Protein AF-A0A5J4QGT3-F1 (afdb_monomer)

InterPro domains:
  IPR006204 GHMP kinase N-terminal domain [PF00288] (8-82)
  IPR014721 Small ribosomal subunit protein uS5 domain 2-type fold, subgroup [G3DSA:3.30.230.10] (2-99)
  IPR020568 Ribosomal protein uS5 domain 2-type superfamily [SSF54211] (5-96)
  IPR036554 GHMP kinase, C-terminal domain superfamily [G3DSA:3.30.70.890] (104-167)
  IPR036554 GHMP kinase, C-terminal domain superfamily [SSF55060] (103-166)

Organism: NCBI:txid433724

Secondary structure (DSSP, 8-state):
----GGG-HHHHHHHHHHHHH-PPP--------SPTTSSS-HHHHHHHHHHHHHHHHTT----HHHHHHHHHHH-HHHHHHHH-S-EEEETTTTEEEE-----TT--------S----HHHHHHT------SS-HHHHTTS-HHHHHHH---THHHHHHHH-GGGG-

Solvent-accessible surface area (backbone atoms only — not comparable to full-atom values): 10663 Å² total; per-residue (Å²): 133,87,71,63,69,80,76,34,46,40,52,45,32,50,56,57,50,29,76,77,66,71,56,79,91,79,88,86,86,82,87,77,80,66,64,84,68,69,83,74,53,58,60,29,39,43,18,20,52,39,46,52,49,51,33,64,75,68,63,66,77,67,50,74,69,56,51,28,54,59,19,41,78,78,32,43,63,10,28,59,41,57,80,66,61,74,61,46,66,36,91,90,48,68,44,76,42,85,56,89,77,81,70,82,93,64,88,84,85,86,85,79,71,103,68,79,65,51,72,65,64,50,58,70,64,50,68,92,72,86,67,96,62,55,69,80,59,50,68,76,47,65,73,86,53,36,78,78,70,60,78,60,69,49,50,69,43,39,28,70,79,40,54,79,76,70,106

Foldseek 3Di:
DDDDPVLQLLVVLVVLVCVVPVDDDDDDDDDDPDDPQLPPCSRLLSNLVSNVCCCVVVVVVDDLVSSLVSSVVSHQSNSVNNVPDDWDADDVRNDTDDADADPPPDDDDRDDPPDHDDPCQLPVPFDDDDAPDDPNVLRVDDPVCCVVRPDDSSCVSCCVVPVVVVD

Sequence (167 aa):
MAGKAEDNLAVRAYRLLDREFDLPPIEIYLYKHIPLGAGLGGGSANAAFMLKLLNERFGLQLDTGQLEKYATILGADCAFFIKNIPVFAQGTGNIFSSISLSLKGYGLVIVKPDVFVSTRDAFSLICSRKPAHSLKEIITRPINEWKILMKNDFEESVFLQYPIIGK

Nearest PDB structures (foldseek):
  8qco-assembly2_B  TM=6.901E-01  e=2.265E-05  Escherichia coli
  2v8p-assembly2_B  TM=7.086E-01  e=9.303E-05  Aquifex aeolicus
  2ww4-assembly1_B  TM=6.928E-01  e=7.486E-05  Escherichia coli
  4emd-assembly1_A  TM=7.941E-01  e=7.744E-04  Mycobacteroides abscessus ATCC 19977
  8ckh-assembly1_B  TM=6.269E-01  e=1.437E-04  Klebsiella pneumoniae

Structure (mmCIF, N/CA/C/O backbone):
data_AF-A0A5J4QGT3-F1
#
_entry.id   AF-A0A5J4QGT3-F1
#
loop_
_atom_site.group_PDB
_atom_site.id
_atom_site.type_symbol
_atom_site.label_atom_id
_atom_site.label_alt_id
_atom_site.label_comp_id
_atom_site.label_asym_id
_atom_site.label_entity_id
_atom_site.label_seq_id
_atom_site.pdbx_PDB_ins_code
_atom_site.Cartn_x
_atom_site.Cartn_y
_atom_site.Cartn_z
_atom_site.occupancy
_atom_site.B_iso_or_equiv
_atom_site.auth_seq_id
_atom_site.auth_comp_id
_atom_site.auth_asym_id
_atom_site.auth_atom_id
_atom_site.pdbx_PDB_model_num
ATOM 1 N N . MET A 1 1 ? -13.777 -15.402 -3.403 1.00 44.00 1 MET A N 1
ATOM 2 C CA . MET A 1 1 ? -14.232 -16.073 -2.168 1.00 44.00 1 MET A CA 1
ATOM 3 C C . MET A 1 1 ? -14.050 -15.107 -1.011 1.00 44.00 1 MET A C 1
ATOM 5 O O . MET A 1 1 ? -12.984 -14.506 -0.921 1.00 44.00 1 MET A O 1
ATOM 9 N N . ALA A 1 2 ? -15.083 -14.883 -0.200 1.00 52.75 2 ALA A N 1
ATOM 10 C CA . ALA A 1 2 ? -14.968 -14.043 0.988 1.00 52.75 2 ALA A CA 1
ATOM 11 C C . ALA A 1 2 ? -14.267 -14.854 2.089 1.00 52.75 2 ALA A C 1
ATOM 13 O O . ALA A 1 2 ? -14.753 -15.917 2.467 1.00 52.75 2 ALA A O 1
ATOM 14 N N . GLY A 1 3 ? -13.097 -14.393 2.541 1.00 63.75 3 GLY A N 1
ATOM 15 C CA . GLY A 1 3 ? -12.452 -14.925 3.745 1.00 63.75 3 GLY A CA 1
ATOM 16 C C . GLY A 1 3 ? -13.283 -14.615 4.994 1.00 63.75 3 GLY A C 1
ATOM 17 O O . GLY A 1 3 ? -14.282 -13.894 4.916 1.00 63.75 3 GLY A O 1
ATOM 18 N N . LYS A 1 4 ? -12.877 -15.134 6.157 1.00 77.69 4 LYS A N 1
ATOM 19 C CA . LYS A 1 4 ? -13.553 -14.798 7.415 1.00 77.69 4 LYS A CA 1
ATOM 20 C C . LYS A 1 4 ? -13.461 -13.290 7.656 1.00 77.69 4 LYS A C 1
ATOM 22 O O . LYS A 1 4 ? -12.424 -12.679 7.402 1.00 77.69 4 LYS A O 1
ATOM 27 N N . ALA A 1 5 ? -14.537 -12.682 8.155 1.00 78.38 5 ALA A N 1
ATOM 28 C CA . ALA A 1 5 ? -14.593 -11.233 8.376 1.00 78.38 5 ALA A CA 1
ATOM 29 C C . ALA A 1 5 ? -13.466 -10.736 9.299 1.00 78.38 5 ALA A C 1
ATOM 31 O O . ALA A 1 5 ? -12.912 -9.662 9.099 1.00 78.38 5 ALA A O 1
ATOM 32 N N . GLU A 1 6 ? -13.083 -11.554 10.272 1.00 81.75 6 GLU A N 1
ATOM 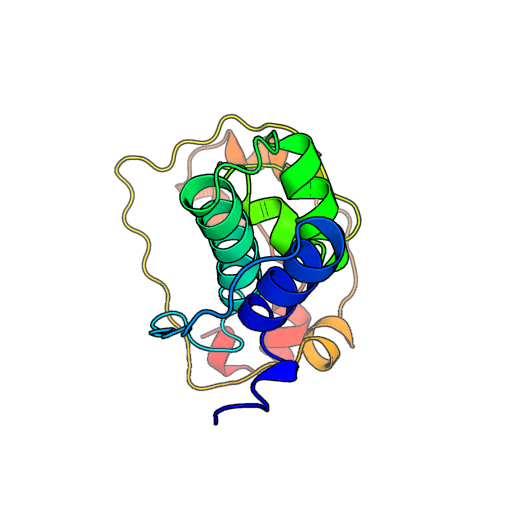33 C CA . GLU A 1 6 ? -12.006 -11.299 11.230 1.00 81.75 6 GLU A CA 1
ATOM 34 C C . GLU A 1 6 ? -10.595 -11.270 10.625 1.00 81.75 6 GLU A C 1
ATOM 36 O O . GLU A 1 6 ? -9.722 -10.589 11.166 1.00 81.75 6 GLU A O 1
ATOM 41 N N . ASP A 1 7 ? -10.393 -11.894 9.462 1.00 85.44 7 ASP A N 1
ATOM 42 C CA . ASP A 1 7 ? -9.138 -11.811 8.708 1.00 85.44 7 ASP A CA 1
ATOM 43 C C . ASP A 1 7 ? -9.061 -10.529 7.854 1.00 85.44 7 ASP A C 1
ATOM 45 O O . ASP A 1 7 ? -8.000 -10.176 7.331 1.00 85.44 7 ASP A O 1
ATOM 49 N N . ASN A 1 8 ? -10.173 -9.798 7.701 1.00 91.56 8 ASN A N 1
ATOM 50 C CA . ASN A 1 8 ? -10.220 -8.584 6.896 1.00 91.56 8 ASN A CA 1
ATOM 51 C C . ASN A 1 8 ? -9.491 -7.430 7.599 1.00 91.56 8 ASN A C 1
ATOM 53 O O . ASN A 1 8 ? -9.831 -7.033 8.714 1.00 91.56 8 ASN A O 1
ATOM 57 N N . LEU A 1 9 ? -8.520 -6.832 6.907 1.00 93.88 9 LEU A N 1
ATOM 58 C CA . LEU A 1 9 ? -7.726 -5.719 7.424 1.00 93.88 9 LEU A CA 1
ATOM 59 C C . LEU A 1 9 ? -8.566 -4.500 7.844 1.00 93.88 9 LEU A C 1
ATOM 61 O O . LEU A 1 9 ? -8.192 -3.829 8.799 1.00 93.88 9 LEU A O 1
ATOM 65 N N . ALA A 1 10 ? -9.717 -4.241 7.212 1.00 95.81 10 ALA A N 1
ATOM 66 C CA . ALA A 1 10 ? -10.621 -3.171 7.647 1.00 95.81 10 ALA A CA 1
ATOM 67 C C . ALA A 1 10 ? -11.267 -3.478 9.012 1.00 95.81 10 ALA A C 1
ATOM 69 O O . ALA A 1 10 ? -11.332 -2.611 9.879 1.00 95.81 10 ALA A O 1
ATOM 70 N N . VAL A 1 11 ? -11.681 -4.727 9.245 1.00 96.12 11 VAL A N 1
ATOM 71 C CA . VAL A 1 11 ? -12.235 -5.160 10.541 1.00 96.12 11 VAL A CA 1
ATOM 72 C C . VAL A 1 11 ? -11.155 -5.130 11.620 1.00 96.12 11 VAL A C 1
ATOM 74 O O . VAL A 1 11 ? -11.401 -4.681 12.738 1.00 96.12 11 VAL A O 1
ATOM 77 N N . ARG A 1 12 ? -9.932 -5.555 11.283 1.00 96.31 12 ARG A N 1
ATOM 78 C CA . ARG A 1 12 ? -8.778 -5.469 12.188 1.00 96.31 12 ARG A CA 1
ATOM 79 C C . ARG A 1 12 ? -8.417 -4.022 12.531 1.00 96.31 12 ARG A C 1
ATOM 81 O O . ARG A 1 12 ? -8.087 -3.767 13.682 1.00 96.31 12 ARG A O 1
ATOM 88 N N . ALA A 1 13 ? -8.515 -3.092 11.579 1.00 97.50 13 ALA A N 1
ATOM 89 C CA . ALA A 1 13 ? -8.314 -1.662 11.819 1.00 97.50 13 ALA A CA 1
ATOM 90 C C . ALA A 1 13 ? -9.346 -1.090 12.799 1.00 97.50 13 ALA A C 1
ATOM 92 O O . ALA A 1 13 ? -8.964 -0.399 13.739 1.00 97.50 13 ALA A O 1
ATOM 93 N N . TYR A 1 14 ? -10.629 -1.431 12.624 1.00 97.75 14 TYR A N 1
ATOM 94 C CA . TYR A 1 14 ? -11.676 -1.055 13.577 1.00 97.75 14 TYR A CA 1
ATOM 95 C C . TYR A 1 14 ? -11.382 -1.592 14.977 1.00 97.75 14 TYR A C 1
ATOM 97 O O . TYR A 1 14 ? -11.260 -0.806 15.907 1.00 97.75 14 TYR A O 1
ATOM 105 N N . ARG A 1 15 ? -11.158 -2.905 15.112 1.00 96.81 15 ARG A N 1
ATOM 106 C CA . ARG A 1 15 ? -10.852 -3.539 16.406 1.00 96.81 15 ARG A CA 1
ATOM 107 C C . ARG A 1 15 ? -9.602 -2.967 17.078 1.00 96.81 15 ARG A C 1
ATOM 109 O O . ARG A 1 15 ? -9.494 -3.018 18.297 1.00 96.81 15 ARG A O 1
ATOM 116 N N . LEU A 1 16 ? -8.631 -2.497 16.295 1.00 96.88 16 LEU A N 1
ATOM 117 C CA . LEU A 1 16 ? -7.408 -1.898 16.820 1.00 96.88 16 LEU A CA 1
ATOM 118 C C . LEU A 1 16 ? -7.702 -0.569 17.524 1.00 96.88 16 LEU A C 1
ATOM 120 O O . LEU A 1 16 ? -7.258 -0.395 18.650 1.00 96.88 16 LEU A O 1
ATOM 124 N N . LEU A 1 17 ? -8.465 0.326 16.889 1.00 97.88 17 LEU A N 1
ATOM 125 C CA . LEU A 1 17 ? -8.841 1.600 17.508 1.00 97.88 17 LEU A CA 1
ATOM 126 C C . LEU A 1 17 ? -9.915 1.426 18.584 1.00 97.88 17 LEU A C 1
ATOM 128 O O . LEU A 1 17 ? -9.847 2.079 19.615 1.00 97.88 17 LEU A O 1
ATOM 132 N N . ASP A 1 18 ? -10.861 0.512 18.386 1.00 97.81 18 ASP A N 1
ATOM 133 C CA . ASP A 1 18 ? -11.909 0.193 19.361 1.00 97.81 18 ASP A CA 1
ATOM 134 C C . ASP A 1 18 ? -11.338 -0.147 20.744 1.00 97.81 18 ASP A C 1
ATOM 136 O O . ASP A 1 18 ? -11.769 0.391 21.756 1.00 97.81 18 ASP A O 1
ATOM 140 N N . ARG A 1 19 ? -10.266 -0.945 20.788 1.00 96.19 19 ARG A N 1
ATOM 141 C CA . ARG A 1 19 ? -9.589 -1.306 22.044 1.00 96.19 19 ARG A CA 1
ATOM 142 C C . 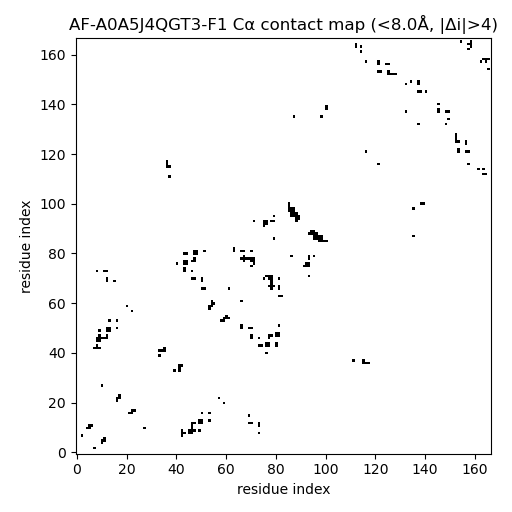ARG A 1 19 ? -9.032 -0.121 22.830 1.00 96.19 19 ARG A C 1
ATOM 144 O O . ARG A 1 19 ? -8.833 -0.259 24.033 1.00 96.19 19 ARG A O 1
ATOM 151 N N . GLU A 1 20 ? -8.707 0.979 22.162 1.00 96.19 20 GLU A N 1
ATOM 152 C CA . GLU A 1 20 ? -8.085 2.148 22.791 1.00 96.19 20 GLU A CA 1
ATOM 153 C C . GLU A 1 20 ? -9.071 3.297 23.012 1.00 96.19 20 GLU A C 1
ATOM 155 O O . GLU A 1 20 ? -8.897 4.073 23.950 1.00 96.19 20 GLU A O 1
ATOM 160 N N . PHE A 1 21 ? -10.100 3.396 22.171 1.00 97.69 21 PHE A N 1
ATOM 161 C CA . PHE A 1 21 ? -11.032 4.523 22.141 1.00 97.69 21 PHE A CA 1
ATOM 162 C C . PHE A 1 21 ? -12.479 4.150 22.484 1.00 97.69 21 PHE A C 1
ATOM 164 O O . PHE A 1 21 ? -13.311 5.051 22.509 1.00 97.69 21 PHE A O 1
ATOM 171 N N . ASP A 1 22 ? -12.771 2.870 22.749 1.00 97.19 22 ASP A N 1
ATOM 172 C CA . ASP A 1 22 ? -14.108 2.351 23.084 1.00 97.19 22 ASP A CA 1
ATOM 173 C C . ASP A 1 22 ? -15.155 2.795 22.048 1.00 97.19 22 ASP A C 1
ATOM 175 O O . ASP A 1 22 ? -16.061 3.592 22.309 1.00 97.19 22 ASP A O 1
ATOM 179 N N . LEU A 1 23 ? -14.954 2.361 20.800 1.00 97.56 23 LEU A N 1
ATOM 180 C CA . LEU A 1 23 ? -15.731 2.856 19.672 1.00 97.56 23 LEU A CA 1
ATOM 181 C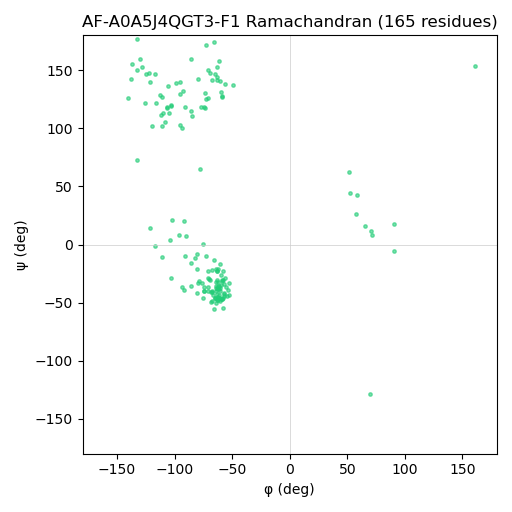 C . LEU A 1 23 ? -17.100 2.167 19.632 1.00 97.56 23 LEU A C 1
ATOM 183 O O . LEU A 1 23 ? -17.203 0.954 19.816 1.00 97.56 23 LEU A O 1
ATOM 187 N N . PRO A 1 24 ? -18.180 2.882 19.276 1.00 96.81 24 PRO A N 1
ATOM 188 C CA . PRO A 1 24 ? -19.472 2.234 19.128 1.00 96.81 24 PRO A CA 1
ATOM 189 C C . PRO A 1 24 ? -19.433 1.195 17.992 1.00 96.81 24 PRO A C 1
ATOM 191 O O . PRO A 1 24 ? -18.669 1.351 17.028 1.00 96.81 24 PRO A O 1
ATOM 194 N N . PRO A 1 25 ? -20.280 0.153 18.054 1.00 95.50 25 PRO A N 1
ATOM 195 C CA . PRO A 1 25 ? -20.413 -0.814 16.975 1.00 95.50 25 PRO A CA 1
ATOM 196 C C . PRO A 1 25 ? -20.773 -0.139 15.652 1.00 95.50 25 PRO A C 1
ATOM 198 O O . PRO A 1 25 ? -21.632 0.744 15.600 1.00 95.50 25 PRO A O 1
ATOM 201 N N . ILE A 1 26 ? -20.144 -0.595 14.571 1.00 95.19 26 ILE A N 1
ATOM 202 C CA . ILE A 1 26 ? -20.418 -0.123 13.214 1.00 95.19 26 ILE A CA 1
ATOM 203 C C . ILE A 1 26 ? -20.697 -1.288 12.272 1.00 95.19 26 ILE A C 1
ATOM 205 O O . ILE A 1 26 ? -20.181 -2.394 12.439 1.00 95.19 26 ILE A O 1
ATOM 209 N N . GLU A 1 27 ? -21.468 -1.008 11.228 1.00 94.25 27 GLU A N 1
ATOM 210 C CA . GLU A 1 27 ? -21.612 -1.897 10.083 1.00 94.25 27 GLU A CA 1
ATOM 211 C C . GLU A 1 27 ? -20.631 -1.474 8.982 1.00 94.25 27 GLU A C 1
ATOM 213 O O . GLU A 1 27 ? -20.553 -0.300 8.615 1.00 94.25 27 GLU A O 1
ATOM 218 N N . ILE A 1 28 ? -19.854 -2.427 8.462 1.00 92.81 28 ILE A N 1
ATOM 219 C CA . ILE A 1 28 ? -18.836 -2.168 7.439 1.00 92.81 28 ILE A CA 1
ATOM 220 C C . ILE A 1 28 ? -19.274 -2.825 6.135 1.00 92.81 28 ILE A C 1
ATOM 222 O O . ILE A 1 28 ? -19.227 -4.048 6.001 1.00 92.81 28 ILE A O 1
ATOM 226 N N . TYR A 1 29 ? -19.613 -2.004 5.143 1.00 92.75 29 TYR A N 1
ATOM 227 C CA . TYR A 1 29 ? -19.847 -2.465 3.779 1.00 92.75 29 TYR A CA 1
ATOM 228 C C . TYR A 1 29 ? -18.649 -2.120 2.894 1.00 92.75 29 TYR A C 1
ATOM 230 O O . TYR A 1 29 ? -18.288 -0.954 2.739 1.00 92.75 29 TYR A O 1
ATOM 238 N N . LEU A 1 30 ? -18.007 -3.138 2.319 1.00 91.00 30 LEU A N 1
ATOM 239 C CA . LEU A 1 30 ? -16.771 -2.973 1.557 1.00 91.00 30 LEU A CA 1
ATOM 240 C C . LEU A 1 30 ? -16.947 -3.444 0.116 1.00 91.00 30 LEU A C 1
ATOM 242 O O . LEU A 1 30 ? -16.874 -4.639 -0.174 1.00 91.00 30 LEU A O 1
ATOM 246 N N . TYR A 1 31 ? -17.122 -2.494 -0.799 1.00 91.75 31 TYR A N 1
ATOM 247 C CA . TYR A 1 31 ? -17.243 -2.794 -2.220 1.00 91.75 31 TYR A CA 1
ATOM 248 C C . TYR A 1 31 ? -15.861 -2.909 -2.883 1.00 91.75 31 TYR A C 1
ATOM 250 O O . TYR A 1 31 ? -15.107 -1.941 -2.993 1.00 91.75 31 TYR A O 1
ATOM 258 N N . LYS A 1 32 ? -15.484 -4.129 -3.284 1.00 88.12 32 LYS A N 1
ATOM 259 C CA . LYS A 1 32 ? -14.139 -4.443 -3.789 1.00 88.12 32 LYS A CA 1
ATOM 260 C C . LYS A 1 32 ? -14.074 -4.351 -5.312 1.00 88.12 32 LYS A C 1
ATOM 262 O O . LYS A 1 32 ? -14.392 -5.311 -6.003 1.00 88.12 32 LYS A O 1
ATOM 267 N N . HIS A 1 33 ? -13.550 -3.236 -5.811 1.00 89.56 33 HIS A N 1
ATOM 268 C CA . HIS A 1 33 ? -13.147 -3.110 -7.217 1.00 89.56 33 HIS A CA 1
ATOM 269 C C . HIS A 1 33 ? -11.724 -3.604 -7.482 1.00 89.56 33 HIS A C 1
ATOM 271 O O . HIS A 1 33 ? -11.456 -4.172 -8.534 1.00 89.56 33 HIS A O 1
ATOM 277 N N . ILE A 1 34 ? -10.806 -3.396 -6.530 1.00 88.38 34 ILE A N 1
ATOM 278 C CA . ILE A 1 34 ? -9.420 -3.860 -6.652 1.00 88.38 34 ILE A CA 1
ATOM 279 C C . ILE A 1 34 ? -9.400 -5.382 -6.450 1.00 88.38 34 ILE A C 1
ATOM 281 O O . ILE A 1 34 ? -9.732 -5.836 -5.343 1.00 88.38 34 ILE A O 1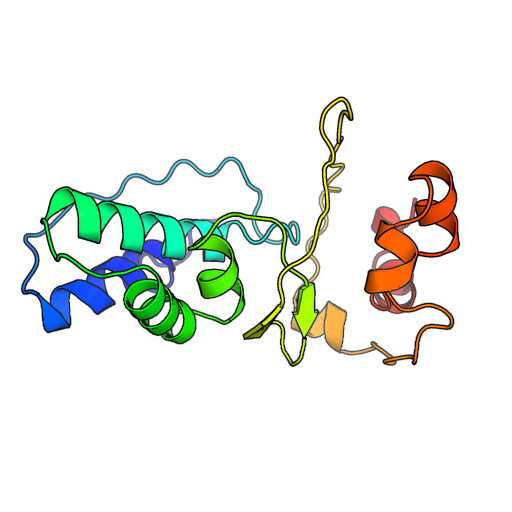
ATOM 285 N N . PRO A 1 35 ? -8.992 -6.172 -7.462 1.00 83.38 35 PRO A N 1
ATOM 286 C CA . PRO A 1 35 ? -8.953 -7.620 -7.341 1.00 83.38 35 PRO A CA 1
ATOM 287 C C . PRO A 1 35 ? -7.954 -8.063 -6.271 1.00 83.38 35 PRO A C 1
ATOM 289 O O . PRO A 1 35 ? -6.879 -7.481 -6.103 1.00 83.38 35 PRO A O 1
ATOM 292 N N . LEU A 1 36 ? -8.292 -9.136 -5.560 1.00 79.38 36 LEU A N 1
ATOM 293 C CA . LEU A 1 36 ? -7.363 -9.774 -4.630 1.00 79.38 36 LEU A CA 1
ATOM 294 C C . LEU A 1 36 ? -6.147 -10.321 -5.392 1.00 79.38 36 LEU A C 1
ATOM 296 O O . LEU A 1 36 ? -6.286 -10.825 -6.507 1.00 79.38 36 LEU A O 1
ATOM 300 N N . GLY A 1 37 ? -4.962 -10.201 -4.789 1.00 74.75 37 GLY A N 1
ATOM 301 C CA . GLY A 1 37 ? -3.713 -10.711 -5.365 1.00 74.75 37 GLY A CA 1
ATOM 302 C C . GLY A 1 37 ? -3.183 -9.946 -6.581 1.00 74.75 37 GLY A C 1
ATOM 303 O O . GLY A 1 37 ? -2.218 -10.390 -7.179 1.00 74.75 37 GLY A O 1
ATOM 304 N N . ALA A 1 38 ? -3.764 -8.799 -6.949 1.00 80.75 38 ALA A N 1
ATOM 305 C CA . ALA A 1 38 ? -3.313 -8.020 -8.109 1.00 80.75 38 ALA A CA 1
ATOM 306 C C . ALA A 1 38 ? -2.008 -7.225 -7.879 1.00 80.75 38 ALA A C 1
ATOM 308 O O . ALA A 1 38 ? -1.601 -6.469 -8.752 1.00 80.75 38 ALA A O 1
ATOM 309 N N . GLY A 1 39 ? -1.394 -7.310 -6.692 1.00 83.69 39 GLY A N 1
ATOM 310 C CA . GLY A 1 39 ? -0.208 -6.511 -6.350 1.00 83.69 39 GLY A CA 1
ATOM 311 C C . GLY A 1 39 ? -0.475 -5.010 -6.157 1.00 83.69 39 GLY A C 1
ATOM 312 O O . GLY A 1 39 ? 0.461 -4.230 -6.064 1.00 83.69 39 GLY A O 1
ATOM 313 N N . LEU A 1 40 ? -1.744 -4.590 -6.068 1.00 88.81 40 LEU A N 1
ATOM 314 C CA . LEU A 1 40 ? -2.149 -3.174 -5.988 1.00 88.81 40 LEU A CA 1
ATOM 315 C C . LEU A 1 40 ? -2.381 -2.662 -4.554 1.00 88.81 40 LEU A C 1
ATOM 317 O O . LEU A 1 40 ? -2.952 -1.593 -4.361 1.00 88.81 40 LEU A O 1
ATOM 321 N N . GLY A 1 41 ? -2.046 -3.452 -3.531 1.00 90.25 41 GLY A N 1
ATOM 322 C CA . GLY A 1 41 ? -2.192 -3.039 -2.128 1.00 90.25 41 GLY A CA 1
ATOM 323 C C . GLY A 1 41 ? -3.636 -2.818 -1.650 1.00 90.25 41 GLY A C 1
ATOM 324 O O . GLY A 1 41 ? -3.851 -2.234 -0.593 1.00 90.25 41 GLY A O 1
ATOM 325 N N . GLY A 1 42 ? -4.652 -3.300 -2.374 1.00 92.19 42 GLY A N 1
ATOM 326 C CA . GLY A 1 42 ? -6.056 -2.993 -2.068 1.00 92.19 42 GLY A CA 1
ATOM 327 C C . GLY A 1 42 ? -6.561 -3.478 -0.702 1.00 92.19 42 GLY A C 1
ATOM 328 O O . GLY A 1 42 ? -7.580 -2.989 -0.232 1.00 92.19 42 GLY A O 1
ATOM 329 N N . GLY A 1 43 ? -5.917 -4.462 -0.068 1.00 92.38 43 GLY A N 1
ATOM 330 C CA . GLY A 1 43 ? -6.220 -4.846 1.320 1.00 92.38 43 GLY A CA 1
ATOM 331 C C . GLY A 1 43 ? -5.651 -3.842 2.324 1.00 92.38 43 GLY A C 1
ATOM 332 O O . GLY A 1 43 ? -6.363 -3.383 3.215 1.00 92.38 43 GLY A O 1
ATOM 333 N N . SER A 1 44 ? -4.393 -3.460 2.127 1.00 93.56 44 SER A N 1
ATOM 334 C CA . SER A 1 44 ? -3.676 -2.487 2.949 1.00 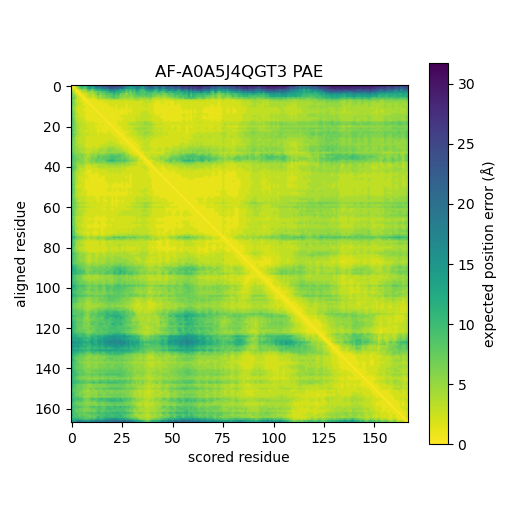93.56 44 SER A CA 1
ATOM 335 C C . SER A 1 44 ? -4.303 -1.094 2.865 1.00 93.56 44 SER A C 1
ATOM 337 O O . SER A 1 44 ? -4.489 -0.438 3.888 1.00 93.56 44 SER A O 1
ATOM 339 N N . ALA A 1 45 ? -4.742 -0.691 1.668 1.00 95.31 45 ALA A N 1
ATOM 340 C CA . ALA A 1 45 ? -5.514 0.529 1.462 1.00 95.31 45 ALA A CA 1
ATOM 341 C C . ALA A 1 45 ? -6.812 0.514 2.283 1.00 95.31 45 ALA A C 1
ATOM 343 O O . ALA A 1 45 ? -7.093 1.465 3.003 1.00 95.31 45 ALA A O 1
ATOM 344 N N . ASN A 1 46 ? -7.573 -0.587 2.261 1.00 95.94 46 ASN A N 1
ATOM 345 C CA . ASN A 1 46 ? -8.804 -0.692 3.048 1.00 95.94 46 ASN A CA 1
ATOM 346 C C . ASN A 1 46 ? -8.559 -0.467 4.552 1.00 95.94 46 ASN A C 1
ATOM 348 O O . ASN A 1 46 ? -9.349 0.216 5.196 1.00 95.94 46 ASN A O 1
ATOM 352 N N . ALA A 1 47 ? -7.473 -1.017 5.107 1.00 96.44 47 ALA A N 1
ATOM 353 C CA . ALA A 1 47 ? -7.097 -0.803 6.507 1.00 96.44 47 ALA A CA 1
ATOM 354 C C . ALA A 1 47 ? -6.757 0.666 6.791 1.00 96.44 47 ALA A C 1
ATOM 356 O O . ALA A 1 47 ? -7.302 1.261 7.717 1.00 96.44 47 ALA A O 1
ATOM 357 N N . ALA A 1 48 ? -5.886 1.259 5.974 1.00 97.25 48 ALA A N 1
ATOM 358 C CA . ALA A 1 48 ? -5.445 2.640 6.133 1.00 97.25 48 ALA A CA 1
ATOM 359 C C . ALA A 1 48 ? -6.608 3.638 6.043 1.00 97.25 48 ALA A C 1
ATOM 361 O O . ALA A 1 48 ? -6.745 4.525 6.885 1.00 97.25 48 ALA A O 1
ATOM 362 N N . PHE A 1 49 ? -7.484 3.467 5.050 1.00 97.25 49 PHE A N 1
ATOM 363 C CA . PHE A 1 49 ? -8.661 4.314 4.886 1.00 97.25 49 PHE A CA 1
ATOM 364 C C . PHE A 1 49 ? -9.711 4.068 5.974 1.00 97.25 49 PHE A C 1
ATOM 366 O O . PHE A 1 49 ? -10.377 5.021 6.363 1.00 97.25 49 PHE A O 1
ATOM 373 N N . MET A 1 50 ? -9.814 2.854 6.527 1.00 97.94 50 MET A N 1
ATOM 374 C CA . MET A 1 50 ? -10.643 2.605 7.710 1.00 97.94 50 MET A CA 1
ATOM 375 C C . MET A 1 50 ? -10.117 3.367 8.933 1.00 97.94 50 MET A C 1
ATOM 377 O O . MET A 1 50 ? -10.895 4.044 9.592 1.00 97.94 50 MET A O 1
ATOM 381 N N . LEU A 1 51 ? -8.807 3.340 9.212 1.00 98.38 51 LEU A N 1
ATOM 382 C CA . LEU A 1 51 ? -8.225 4.123 10.315 1.00 98.38 51 LEU A CA 1
ATOM 383 C C . LEU A 1 51 ? -8.520 5.623 10.163 1.00 98.38 51 LEU A C 1
ATOM 385 O O . LEU A 1 51 ? -8.929 6.272 11.123 1.00 98.38 51 LEU A O 1
ATOM 389 N N . LYS A 1 52 ? -8.361 6.164 8.947 1.00 98.38 52 LYS A N 1
ATOM 390 C CA . LYS A 1 52 ? -8.678 7.570 8.642 1.00 98.38 52 LYS A CA 1
ATOM 391 C C . LYS A 1 52 ? -10.162 7.875 8.846 1.00 98.38 52 LYS A C 1
ATOM 393 O O . LYS A 1 52 ? -10.482 8.864 9.496 1.00 98.38 52 LYS A O 1
ATOM 398 N N . LEU A 1 53 ? -11.042 7.008 8.342 1.00 98.06 53 LEU A N 1
ATOM 399 C CA . LEU A 1 53 ? -12.491 7.141 8.484 1.00 98.06 53 LEU A CA 1
ATOM 400 C C . LEU A 1 53 ? -12.913 7.151 9.955 1.00 98.06 53 LEU A C 1
ATOM 402 O O . LEU A 1 53 ? -13.704 7.997 10.345 1.00 98.06 53 LEU A O 1
ATOM 406 N N . LEU A 1 54 ? -12.394 6.231 10.769 1.00 98.50 54 LEU A N 1
ATOM 407 C CA . LEU A 1 54 ? -12.721 6.142 12.194 1.00 98.50 54 LEU A CA 1
ATOM 408 C C . LEU A 1 54 ? -12.205 7.360 12.964 1.00 98.50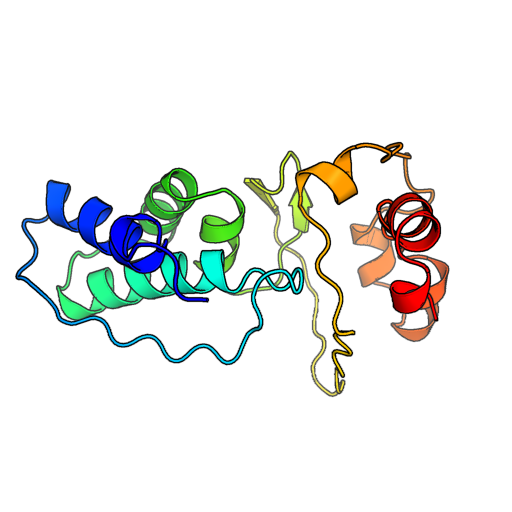 54 LEU A C 1
ATOM 410 O O . LEU A 1 54 ? -12.942 7.926 13.767 1.00 98.50 54 LEU A O 1
ATOM 414 N N . ASN A 1 55 ? -10.973 7.791 12.678 1.00 98.56 55 ASN A N 1
ATOM 415 C CA . ASN A 1 55 ? -10.388 8.988 13.277 1.00 98.56 55 ASN A CA 1
ATOM 416 C C . ASN A 1 55 ? -11.238 10.236 13.009 1.00 98.56 55 ASN A C 1
ATOM 418 O O . ASN A 1 55 ? -11.521 10.996 13.931 1.00 98.56 55 ASN A O 1
ATOM 422 N N . GLU A 1 56 ? -11.674 10.423 11.761 1.00 98.19 56 GLU A N 1
ATOM 423 C CA . GLU A 1 56 ? -12.537 11.538 11.371 1.00 98.19 56 GLU A CA 1
ATOM 424 C C . GLU A 1 56 ? -13.938 11.403 11.978 1.00 98.19 56 GLU A C 1
ATOM 426 O O . GLU A 1 56 ? -14.438 12.330 12.611 1.00 98.19 56 GLU A O 1
ATOM 431 N N . ARG A 1 57 ? -14.565 10.230 11.832 1.00 97.94 57 ARG A N 1
ATOM 432 C CA . ARG A 1 57 ? -15.954 9.989 12.235 1.00 97.94 57 ARG A CA 1
ATOM 433 C C . ARG A 1 57 ? -16.171 10.116 13.739 1.00 97.94 57 ARG A C 1
ATOM 435 O O . ARG A 1 57 ? -17.232 10.583 14.147 1.00 97.94 57 ARG A O 1
ATOM 442 N N . PHE A 1 58 ? -15.205 9.675 14.538 1.00 98.06 58 PHE A N 1
ATOM 443 C CA . PHE A 1 58 ? -15.282 9.693 15.999 1.00 98.06 58 PHE A CA 1
ATOM 444 C C . PHE A 1 58 ? -14.445 10.807 16.631 1.00 98.06 58 PHE A C 1
ATOM 446 O O . PHE A 1 58 ? -14.392 10.903 17.852 1.00 98.06 58 PHE A O 1
ATOM 453 N N . GLY A 1 59 ? -13.816 11.666 15.820 1.00 97.69 59 GLY A N 1
ATOM 454 C CA . GLY A 1 59 ? -13.054 12.810 16.312 1.00 97.69 59 GLY A CA 1
ATOM 455 C C . GLY A 1 59 ? -11.915 12.413 17.251 1.00 97.69 59 GLY A C 1
ATOM 456 O O . GLY A 1 59 ? -11.722 13.069 18.270 1.00 97.69 59 GLY A O 1
ATOM 457 N N . LEU A 1 60 ? -11.168 11.352 16.922 1.00 98.12 60 LEU A N 1
ATOM 458 C CA . LEU A 1 60 ? -10.117 10.796 17.794 1.00 98.12 60 LEU A CA 1
ATOM 459 C C . LEU A 1 60 ? -8.857 11.673 17.859 1.00 98.12 60 LEU A C 1
ATOM 461 O O . LEU A 1 60 ? -7.981 11.436 18.684 1.00 98.12 60 LEU A O 1
ATOM 465 N N . GLN A 1 61 ? -8.769 12.686 16.988 1.00 98.00 61 GLN A N 1
ATOM 466 C CA . GLN A 1 61 ? -7.676 13.664 16.925 1.00 98.00 61 GLN A CA 1
ATOM 467 C C . GLN A 1 61 ? -6.291 13.030 16.722 1.00 98.00 61 GLN A C 1
ATOM 469 O O . GLN A 1 61 ? -5.275 13.619 17.082 1.00 98.00 61 GLN A O 1
ATOM 474 N N . LEU A 1 62 ? -6.240 11.847 16.105 1.00 98.31 62 LEU A N 1
ATOM 475 C CA . LEU A 1 62 ? -4.985 11.210 15.737 1.00 98.31 62 LEU A CA 1
ATOM 476 C C . LEU A 1 62 ? -4.343 11.978 14.585 1.00 98.31 62 LEU A C 1
ATOM 478 O O . LEU A 1 62 ? -4.954 12.168 13.526 1.00 98.31 62 LEU A O 1
ATOM 482 N N . ASP A 1 63 ? -3.093 12.383 14.776 1.00 97.75 63 ASP A N 1
ATOM 483 C CA . ASP A 1 63 ? -2.285 12.952 13.712 1.00 97.75 63 ASP A CA 1
ATOM 484 C C . ASP A 1 63 ? -1.832 11.876 12.705 1.00 97.75 63 ASP A C 1
ATOM 486 O O . ASP A 1 63 ? -2.014 10.666 12.877 1.00 97.75 63 ASP A O 1
ATOM 490 N N . THR A 1 64 ? -1.223 12.320 11.604 1.00 95.19 64 THR A N 1
ATOM 491 C CA . THR A 1 64 ? -0.756 11.415 10.541 1.00 95.19 64 THR A CA 1
ATOM 492 C C . THR A 1 64 ? 0.280 10.406 11.044 1.00 95.19 64 THR A C 1
ATOM 494 O O . THR A 1 64 ? 0.255 9.252 10.624 1.00 95.19 64 THR A O 1
ATOM 497 N N . GLY A 1 65 ? 1.179 10.813 11.943 1.00 94.81 65 GLY A N 1
ATOM 498 C CA . GLY A 1 65 ? 2.215 9.935 12.483 1.00 94.81 65 GLY A CA 1
ATOM 499 C C . GLY A 1 65 ? 1.640 8.876 13.424 1.00 94.81 65 GLY A C 1
ATOM 500 O O . GLY A 1 65 ? 2.083 7.729 13.405 1.00 94.81 65 GLY A O 1
ATOM 501 N N . GLN A 1 66 ? 0.625 9.221 14.215 1.00 97.19 66 GLN A N 1
ATOM 502 C CA . GLN A 1 66 ? -0.115 8.266 15.037 1.00 97.19 66 GLN A CA 1
ATOM 503 C C . GLN A 1 66 ? -0.867 7.258 14.161 1.00 97.19 66 GLN A C 1
ATOM 505 O O . GLN A 1 66 ? -0.749 6.053 14.378 1.00 97.19 66 GLN A O 1
ATOM 510 N N . LEU A 1 67 ? -1.555 7.719 13.113 1.00 97.31 67 LEU A N 1
ATOM 511 C CA . LEU A 1 67 ? -2.226 6.833 12.156 1.00 97.31 67 LEU A CA 1
ATOM 512 C C . LEU A 1 67 ? -1.251 5.879 11.446 1.00 97.31 67 LEU A C 1
ATOM 514 O O . LEU A 1 67 ? -1.564 4.701 11.280 1.00 97.31 67 LEU A O 1
ATOM 518 N N . GLU A 1 68 ? -0.057 6.347 11.069 1.00 94.44 68 GLU A N 1
ATOM 519 C CA . GLU A 1 68 ? 1.001 5.498 10.499 1.00 94.44 68 GLU A CA 1
ATOM 520 C C . GLU A 1 68 ? 1.471 4.414 11.483 1.00 94.44 68 GLU A C 1
ATOM 522 O O . GLU A 1 68 ? 1.708 3.274 11.069 1.00 94.44 68 GLU A O 1
ATOM 527 N N . LYS A 1 69 ? 1.550 4.721 12.787 1.00 94.19 69 LYS A N 1
ATOM 528 C CA . LYS A 1 69 ? 1.885 3.728 13.823 1.00 94.19 69 LYS A CA 1
ATOM 529 C C . LYS A 1 69 ? 0.824 2.629 13.911 1.00 94.19 69 LYS A C 1
ATOM 531 O O . LYS A 1 69 ? 1.185 1.456 13.847 1.00 94.19 69 LYS A O 1
ATOM 536 N N . TYR A 1 70 ? -0.464 2.979 13.966 1.00 96.44 70 TYR A N 1
ATOM 537 C CA . TYR A 1 70 ? -1.546 1.982 13.944 1.00 96.44 70 TYR A CA 1
ATOM 538 C C . TYR A 1 70 ? -1.548 1.164 12.651 1.00 96.44 70 TYR A C 1
ATOM 540 O O . TYR A 1 70 ? -1.673 -0.060 12.681 1.00 96.44 70 TYR A O 1
ATOM 548 N N . ALA A 1 71 ? -1.358 1.819 11.506 1.00 95.25 71 ALA A N 1
ATOM 549 C CA . ALA A 1 71 ? -1.318 1.145 10.217 1.00 95.25 71 ALA A CA 1
ATOM 550 C C . ALA A 1 71 ? -0.163 0.133 10.136 1.00 95.25 71 ALA A C 1
ATOM 552 O O . ALA A 1 71 ? -0.353 -0.972 9.634 1.00 95.25 71 ALA A O 1
ATOM 553 N N . THR A 1 72 ? 1.002 0.455 10.704 1.00 92.75 72 THR A N 1
ATOM 554 C CA . THR A 1 72 ? 2.167 -0.446 10.738 1.00 92.75 72 THR A CA 1
ATOM 555 C C . THR A 1 72 ? 1.868 -1.760 11.471 1.00 92.75 72 THR A C 1
ATOM 557 O O . THR A 1 72 ? 2.339 -2.812 11.042 1.00 92.75 72 THR A O 1
ATOM 560 N N . ILE A 1 73 ? 1.036 -1.732 12.522 1.00 93.81 73 ILE A N 1
ATOM 561 C CA . ILE A 1 73 ? 0.595 -2.937 13.254 1.00 93.81 73 ILE A CA 1
ATOM 562 C C . ILE A 1 73 ? -0.238 -3.865 12.350 1.00 93.81 73 ILE A C 1
ATOM 564 O O . ILE A 1 73 ? -0.206 -5.089 12.491 1.00 93.81 73 ILE A O 1
ATOM 568 N N . LEU A 1 74 ? -0.989 -3.295 11.404 1.00 93.12 74 LEU A N 1
ATOM 569 C CA . LEU A 1 74 ? -1.815 -4.045 10.454 1.00 93.12 74 LEU A CA 1
ATOM 570 C C . LEU A 1 74 ? -0.984 -4.615 9.293 1.00 93.12 74 LEU A C 1
ATOM 572 O O . LEU A 1 74 ? -1.295 -5.702 8.801 1.00 93.12 74 LEU A O 1
ATOM 576 N N . GLY A 1 75 ? 0.072 -3.905 8.887 1.00 88.75 75 GLY A N 1
ATOM 577 C CA . GLY A 1 75 ? 1.078 -4.340 7.917 1.00 88.75 75 GLY A CA 1
ATOM 578 C C . GLY A 1 75 ? 1.866 -3.163 7.331 1.00 88.75 75 GLY A C 1
ATOM 579 O O . GLY A 1 75 ? 1.342 -2.054 7.245 1.00 88.75 75 GLY A O 1
ATOM 580 N N . ALA A 1 76 ? 3.104 -3.404 6.882 1.00 79.00 76 ALA A N 1
ATOM 581 C CA . ALA A 1 76 ? 3.993 -2.358 6.351 1.00 79.00 76 ALA A CA 1
ATOM 582 C C . ALA A 1 76 ? 3.345 -1.546 5.211 1.00 79.00 76 ALA A C 1
ATOM 584 O O . ALA A 1 76 ? 3.332 -0.315 5.249 1.00 79.00 76 ALA A O 1
ATOM 585 N N . ASP A 1 77 ? 2.688 -2.231 4.272 1.00 88.19 77 ASP A N 1
ATOM 586 C CA . ASP A 1 77 ? 1.971 -1.593 3.165 1.00 88.19 77 ASP A CA 1
ATOM 587 C C . ASP A 1 77 ? 0.781 -0.736 3.619 1.00 88.19 77 ASP A C 1
ATOM 589 O O . ASP A 1 77 ? 0.324 0.113 2.864 1.00 88.19 77 ASP A O 1
ATOM 593 N N . CYS A 1 78 ? 0.224 -0.936 4.820 1.00 93.25 78 CYS A N 1
ATOM 594 C CA . CYS A 1 78 ? -0.902 -0.119 5.288 1.00 93.25 78 CYS A CA 1
ATOM 595 C C . CYS A 1 78 ? -0.437 1.305 5.603 1.00 93.25 78 CYS A C 1
ATOM 597 O O . CYS A 1 78 ? -1.130 2.264 5.265 1.00 93.25 78 CYS A O 1
ATOM 599 N N . ALA A 1 79 ? 0.744 1.457 6.211 1.00 92.44 79 ALA A N 1
ATOM 600 C CA . ALA A 1 79 ? 1.291 2.769 6.553 1.00 92.44 79 ALA A CA 1
ATOM 601 C C . ALA A 1 79 ? 1.521 3.634 5.303 1.00 92.44 79 ALA A C 1
ATOM 603 O O . ALA A 1 79 ? 1.235 4.831 5.323 1.00 92.44 79 ALA A O 1
ATOM 604 N N . PHE A 1 80 ? 1.922 3.015 4.187 1.00 92.25 80 PHE A N 1
ATOM 605 C CA . PHE A 1 80 ? 2.083 3.680 2.889 1.00 92.25 80 PHE A CA 1
ATOM 606 C C . PHE A 1 80 ? 0.818 4.440 2.440 1.00 92.25 80 PHE A C 1
ATOM 608 O O . PHE A 1 80 ? 0.903 5.558 1.928 1.00 92.25 80 PHE A O 1
ATOM 615 N N . PHE A 1 81 ? -0.372 3.882 2.682 1.00 94.88 81 PHE A N 1
ATOM 616 C CA . PHE A 1 81 ? -1.640 4.481 2.248 1.00 94.88 81 PHE A CA 1
ATOM 617 C C . PHE A 1 81 ? -2.154 5.613 3.153 1.00 94.88 81 PHE A C 1
ATOM 619 O O . PHE A 1 81 ? -3.117 6.285 2.781 1.00 94.88 81 PHE A O 1
ATOM 626 N N . ILE A 1 82 ? -1.544 5.871 4.317 1.00 95.19 82 ILE A N 1
ATOM 627 C CA . ILE A 1 82 ? -2.027 6.912 5.241 1.00 95.19 82 ILE A CA 1
ATOM 628 C C . ILE A 1 82 ? -1.875 8.305 4.625 1.00 95.19 82 ILE A C 1
ATOM 630 O O . ILE A 1 82 ? -2.868 9.033 4.473 1.00 95.19 82 ILE A O 1
ATOM 634 N N . LYS A 1 83 ? -0.647 8.649 4.215 1.00 93.31 83 LYS A N 1
ATOM 635 C CA . LYS A 1 83 ? -0.347 9.922 3.544 1.00 93.31 83 LYS A CA 1
ATOM 636 C C . LYS A 1 83 ? -0.901 9.972 2.122 1.00 93.31 83 LYS A C 1
ATOM 638 O O . LYS A 1 83 ? -1.258 11.050 1.665 1.00 93.31 83 LYS A O 1
ATOM 643 N N . ASN A 1 84 ? -1.027 8.819 1.458 1.00 92.44 84 ASN A N 1
ATOM 644 C CA . ASN A 1 84 ? -1.589 8.691 0.109 1.00 92.44 84 ASN A CA 1
ATOM 645 C C . ASN A 1 84 ? -0.925 9.630 -0.921 1.00 92.44 84 ASN A C 1
ATOM 647 O O . ASN A 1 84 ? -1.596 10.286 -1.717 1.00 92.44 84 ASN A O 1
ATOM 651 N N . ILE A 1 85 ? 0.406 9.706 -0.876 1.00 92.56 85 ILE A N 1
ATOM 652 C CA . ILE A 1 85 ? 1.250 10.469 -1.805 1.00 92.56 85 ILE A CA 1
ATOM 653 C C . ILE A 1 85 ? 2.382 9.574 -2.325 1.00 92.56 85 ILE A C 1
ATOM 655 O O . ILE A 1 85 ? 2.724 8.591 -1.661 1.00 92.56 85 ILE A O 1
ATOM 659 N N . PRO A 1 86 ? 3.008 9.904 -3.469 1.00 92.94 86 PRO A N 1
ATOM 660 C CA . PRO A 1 86 ? 4.194 9.194 -3.929 1.00 92.94 86 PRO A CA 1
ATOM 661 C C . PRO A 1 86 ? 5.326 9.276 -2.898 1.00 92.94 86 PRO A C 1
ATOM 663 O O . PRO A 1 86 ? 5.712 10.362 -2.463 1.00 92.94 86 PRO A O 1
ATOM 666 N N . VAL A 1 87 ? 5.881 8.124 -2.530 1.00 93.06 87 VAL A N 1
ATOM 667 C CA . VAL A 1 87 ? 7.039 8.015 -1.635 1.00 93.06 87 VAL A CA 1
ATOM 668 C C . VAL A 1 87 ? 8.013 6.972 -2.163 1.00 93.06 87 VAL A C 1
ATOM 670 O O . VAL A 1 87 ? 7.633 6.042 -2.872 1.00 93.06 87 VAL A O 1
ATOM 673 N N . PHE A 1 88 ? 9.280 7.112 -1.789 1.00 93.50 88 PHE A N 1
ATOM 674 C CA . PHE A 1 88 ? 10.272 6.068 -1.979 1.00 93.50 88 PHE A CA 1
ATOM 675 C C . PHE A 1 88 ? 10.320 5.170 -0.750 1.00 93.50 88 PHE A C 1
ATOM 677 O O . PHE A 1 88 ? 10.647 5.646 0.341 1.00 93.50 88 PHE A O 1
ATOM 684 N N . ALA A 1 89 ? 10.018 3.888 -0.937 1.00 91.75 89 ALA A N 1
ATOM 685 C CA . ALA A 1 89 ? 10.023 2.888 0.120 1.00 91.75 89 ALA A CA 1
ATOM 686 C C . ALA A 1 89 ? 11.326 2.071 0.117 1.00 91.75 89 ALA A C 1
ATOM 688 O O . ALA A 1 89 ? 11.836 1.686 -0.934 1.00 91.75 89 ALA A O 1
ATOM 689 N N . GLN A 1 90 ? 11.859 1.806 1.308 1.00 89.88 90 GLN A N 1
ATOM 690 C CA . GLN A 1 90 ? 13.046 0.985 1.558 1.00 89.88 90 GLN A CA 1
ATOM 691 C C . GLN A 1 90 ? 12.783 -0.016 2.692 1.00 89.88 90 GLN A C 1
ATOM 693 O O . GLN A 1 90 ? 11.717 -0.011 3.315 1.00 89.88 90 GLN A O 1
ATOM 698 N N . GLY A 1 91 ? 13.771 -0.873 2.966 1.00 86.75 91 GLY A N 1
ATOM 699 C CA . GLY A 1 91 ? 13.639 -1.958 3.935 1.00 86.75 91 GLY A CA 1
ATOM 700 C C . GLY A 1 91 ? 12.685 -3.018 3.400 1.00 86.75 91 GLY A C 1
ATOM 701 O O . GLY A 1 91 ? 12.816 -3.448 2.258 1.00 86.75 91 GLY A O 1
ATOM 702 N N . THR A 1 92 ? 11.693 -3.392 4.198 1.00 81.25 92 THR A N 1
ATOM 703 C CA . THR A 1 92 ? 10.612 -4.301 3.784 1.00 81.25 92 THR A CA 1
ATOM 704 C C . THR A 1 92 ? 9.400 -3.551 3.222 1.00 81.25 92 THR A C 1
ATOM 706 O O . THR A 1 92 ? 8.298 -4.089 3.205 1.00 81.25 92 THR A O 1
ATOM 709 N N . GLY A 1 93 ? 9.587 -2.296 2.793 1.00 82.62 93 GLY A N 1
ATOM 710 C CA . GLY A 1 93 ? 8.497 -1.388 2.427 1.00 82.62 93 GLY A CA 1
ATOM 711 C C . GLY A 1 93 ? 7.998 -0.537 3.599 1.00 82.62 93 GLY A C 1
ATOM 712 O O . GLY A 1 93 ? 6.899 -0.002 3.544 1.00 82.62 93 GLY A O 1
ATOM 713 N N . ASN A 1 94 ? 8.790 -0.421 4.668 1.00 81.06 94 ASN A N 1
ATOM 714 C CA . ASN A 1 94 ? 8.410 0.230 5.925 1.00 81.06 94 ASN A CA 1
ATOM 715 C C . ASN A 1 94 ? 9.146 1.553 6.200 1.00 81.06 94 ASN A C 1
ATOM 717 O O . ASN A 1 94 ? 8.795 2.264 7.138 1.00 81.06 94 ASN A O 1
ATOM 721 N N . ILE A 1 95 ? 10.183 1.878 5.422 1.00 87.81 95 ILE A N 1
ATOM 722 C CA . ILE A 1 95 ? 10.956 3.115 5.574 1.00 87.81 95 ILE A CA 1
ATOM 723 C C . ILE A 1 95 ? 10.659 4.009 4.376 1.00 87.81 95 ILE A C 1
ATOM 725 O O . ILE A 1 95 ? 11.037 3.679 3.253 1.00 87.81 95 ILE A O 1
ATOM 729 N N . PHE A 1 96 ? 9.997 5.141 4.610 1.00 89.62 96 PHE A N 1
ATOM 730 C CA . PHE A 1 96 ? 9.576 6.056 3.550 1.00 89.62 96 PHE A CA 1
ATOM 731 C C . PHE A 1 96 ? 10.445 7.313 3.508 1.00 89.62 96 PHE A C 1
ATOM 733 O O . PHE A 1 96 ? 10.730 7.928 4.534 1.00 89.62 96 PHE A O 1
ATOM 740 N N . SER A 1 97 ? 10.822 7.729 2.302 1.00 92.81 97 SER A N 1
ATOM 741 C CA . SER A 1 97 ? 11.409 9.044 2.032 1.00 92.81 97 SER A CA 1
ATOM 742 C C . SER A 1 97 ? 10.602 9.760 0.955 1.00 92.81 97 SER A C 1
ATOM 744 O O . SER A 1 97 ? 10.027 9.122 0.071 1.00 92.81 97 SER A O 1
ATOM 746 N N . SER A 1 98 ? 10.519 11.086 1.044 1.00 92.81 98 SER A N 1
ATOM 747 C CA . SER A 1 98 ? 9.793 11.886 0.062 1.00 92.81 98 SER A CA 1
ATOM 748 C C . SER A 1 98 ? 10.448 11.797 -1.316 1.00 92.81 98 SER A C 1
ATOM 750 O O . SER A 1 98 ? 11.670 11.684 -1.447 1.00 92.81 98 SER A O 1
ATOM 752 N N . ILE A 1 99 ? 9.613 11.860 -2.351 1.00 94.62 99 ILE A N 1
ATOM 753 C CA . ILE A 1 99 ? 10.040 12.010 -3.741 1.00 94.62 99 ILE A CA 1
ATOM 754 C C . ILE A 1 99 ? 9.215 13.095 -4.413 1.00 94.62 99 ILE A C 1
ATOM 756 O O . ILE A 1 99 ? 8.053 13.307 -4.072 1.00 94.62 99 ILE A O 1
ATOM 760 N N . SER A 1 100 ? 9.818 13.761 -5.392 1.00 90.50 100 SER A N 1
ATOM 761 C CA . SER A 1 100 ? 9.088 14.618 -6.316 1.00 90.50 100 SER A CA 1
ATOM 762 C C . SER A 1 100 ? 8.771 13.800 -7.560 1.00 90.50 100 SER A C 1
ATOM 764 O O . SER A 1 100 ? 9.658 13.526 -8.365 1.00 90.50 100 SER A O 1
ATOM 766 N N . LEU A 1 101 ? 7.521 13.354 -7.680 1.00 91.94 101 LEU A N 1
ATOM 767 C CA . LEU A 1 101 ? 7.037 12.632 -8.850 1.00 91.94 101 LEU A CA 1
ATOM 768 C C . LEU A 1 101 ? 5.620 13.092 -9.191 1.00 91.94 101 LEU A C 1
ATOM 770 O O . LEU A 1 101 ? 4.722 13.032 -8.354 1.00 91.94 101 LEU A O 1
ATOM 774 N N . SER A 1 102 ? 5.416 13.505 -10.441 1.00 90.94 102 SER A N 1
ATOM 775 C CA . SER A 1 102 ? 4.100 13.833 -10.982 1.00 90.94 102 SER A CA 1
ATOM 776 C C . SER A 1 102 ? 3.854 13.030 -12.250 1.00 90.94 102 SER A C 1
ATOM 778 O O . SER A 1 102 ? 4.594 13.151 -13.221 1.00 90.94 102 SER A O 1
ATOM 780 N N . LEU A 1 103 ? 2.783 12.240 -12.242 1.00 91.44 103 LEU A N 1
ATOM 781 C CA . LEU A 1 103 ? 2.276 11.522 -13.41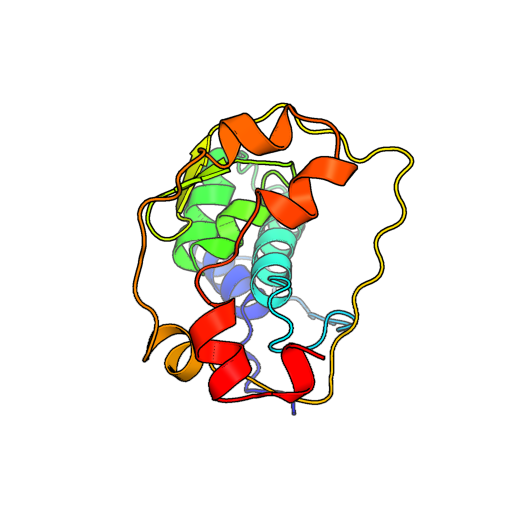5 1.00 91.44 103 LEU A CA 1
ATOM 782 C C . LEU A 1 103 ? 1.047 12.225 -14.017 1.00 91.44 103 LEU A C 1
ATOM 784 O O . LEU A 1 103 ? 0.246 11.613 -14.721 1.00 91.44 103 LEU A O 1
ATOM 788 N N . LYS A 1 104 ? 0.863 13.520 -13.727 1.00 93.06 104 LYS A N 1
ATOM 789 C CA . LYS A 1 104 ? -0.258 14.300 -14.261 1.00 93.06 104 LYS A CA 1
ATOM 790 C C . LYS A 1 104 ? -0.204 14.318 -15.792 1.00 93.06 104 LYS A C 1
ATOM 792 O O . LYS A 1 104 ? 0.830 14.627 -16.372 1.00 93.06 104 LYS A O 1
ATOM 797 N N . GLY A 1 105 ? -1.338 14.029 -16.429 1.00 94.69 105 GLY A N 1
ATOM 798 C CA . GLY A 1 105 ? -1.464 13.984 -17.890 1.00 94.69 105 GLY A CA 1
ATOM 799 C C . GLY A 1 105 ? -1.196 12.611 -18.511 1.00 94.69 105 GLY A C 1
ATOM 800 O O . GLY A 1 105 ? -1.429 12.449 -19.704 1.00 94.69 105 GLY A O 1
ATOM 801 N N . TYR A 1 106 ? -0.774 11.616 -17.724 1.00 93.81 106 TYR A N 1
ATOM 802 C CA . TYR A 1 106 ? -0.602 10.243 -18.195 1.00 93.81 106 TYR A CA 1
ATOM 803 C C . TYR A 1 106 ? -1.836 9.389 -17.891 1.00 93.81 106 TYR A C 1
ATOM 805 O O . TYR A 1 106 ? -2.418 9.472 -16.810 1.00 93.81 106 TYR A O 1
ATOM 813 N N . GLY A 1 107 ? -2.215 8.538 -18.845 1.00 94.56 107 GLY A N 1
ATOM 814 C CA . GLY A 1 107 ? -3.167 7.451 -18.629 1.00 94.56 107 GLY A CA 1
ATOM 815 C C . GLY A 1 107 ? -2.423 6.169 -18.262 1.00 94.56 107 GLY A C 1
ATOM 816 O O . GLY A 1 107 ? -1.459 5.807 -18.934 1.00 94.56 107 GLY A O 1
ATOM 817 N N . LEU A 1 108 ? -2.865 5.482 -17.209 1.00 91.69 108 LEU A N 1
ATOM 818 C CA . LEU A 1 108 ? -2.327 4.183 -16.809 1.00 91.69 108 LEU A CA 1
ATOM 819 C C . LEU A 1 108 ? -3.396 3.112 -17.016 1.00 91.69 108 LEU A C 1
ATOM 821 O O . LEU A 1 108 ? -4.520 3.252 -16.536 1.00 91.69 108 LEU A O 1
ATOM 825 N N . VAL A 1 109 ? -3.031 2.038 -17.713 1.00 93.00 109 VAL A N 1
ATOM 826 C CA . VAL A 1 109 ? -3.886 0.864 -17.915 1.00 93.00 109 VAL A CA 1
ATOM 827 C C . VAL A 1 109 ? -3.288 -0.298 -17.139 1.00 93.00 109 VAL A C 1
ATOM 829 O O . VAL A 1 109 ? -2.112 -0.616 -17.300 1.00 93.00 109 VAL A O 1
ATOM 832 N N . ILE A 1 110 ? -4.102 -0.929 -16.297 1.00 90.75 110 ILE A N 1
ATOM 833 C CA . ILE A 1 110 ? -3.709 -2.114 -15.536 1.00 90.75 110 ILE A CA 1
ATOM 834 C C . ILE A 1 110 ? -4.326 -3.333 -16.211 1.00 90.75 110 ILE A C 1
ATOM 836 O O . ILE A 1 110 ? -5.548 -3.444 -16.305 1.00 90.75 110 ILE A O 1
ATOM 840 N N . VAL A 1 111 ? -3.476 -4.261 -16.644 1.00 90.75 111 VAL A N 1
ATOM 841 C CA . VAL A 1 111 ? -3.890 -5.558 -17.185 1.00 90.75 111 VAL A CA 1
ATOM 842 C C . VAL A 1 111 ? -3.623 -6.616 -16.123 1.00 90.75 111 VAL A C 1
ATOM 844 O O . VAL A 1 111 ? -2.474 -6.871 -15.771 1.00 90.75 111 VAL A O 1
ATOM 847 N N . LYS A 1 112 ? -4.689 -7.220 -15.588 1.00 87.69 112 LYS A N 1
ATOM 848 C CA . LYS A 1 112 ? -4.594 -8.310 -14.611 1.00 87.69 112 LYS A CA 1
ATOM 849 C C . LYS A 1 112 ? -5.070 -9.619 -15.255 1.00 87.69 112 LYS A C 1
ATOM 851 O O . LYS A 1 112 ? -6.284 -9.808 -15.351 1.00 87.69 112 LYS A O 1
ATOM 856 N N . PRO A 1 113 ? -4.160 -10.516 -15.677 1.00 88.75 113 PRO A N 1
ATOM 857 C CA . PRO A 1 113 ? -4.551 -11.842 -16.143 1.00 88.75 113 PRO A CA 1
ATOM 858 C C . PRO A 1 113 ? -5.248 -12.638 -15.030 1.00 88.75 113 PRO A C 1
ATOM 860 O O . PRO A 1 113 ? -5.074 -12.355 -13.838 1.00 88.75 113 PRO A O 1
ATOM 863 N N . ASP A 1 114 ? -6.039 -13.643 -15.412 1.00 88.44 114 ASP A N 1
ATOM 864 C CA . ASP A 1 114 ? -6.712 -14.538 -14.462 1.00 88.44 114 ASP A CA 1
ATOM 865 C C . ASP A 1 114 ? -5.741 -15.591 -13.909 1.00 88.44 114 ASP A C 1
ATOM 867 O O . ASP A 1 114 ? -5.817 -16.784 -14.182 1.00 88.44 114 ASP A O 1
ATOM 871 N N . VAL A 1 115 ? -4.746 -15.103 -13.175 1.00 87.56 115 VAL A N 1
ATOM 872 C CA . VAL A 1 115 ? -3.728 -15.890 -12.488 1.00 87.56 115 VAL A CA 1
ATOM 873 C C . VAL A 1 115 ? -3.500 -15.281 -11.113 1.00 87.56 115 VAL A C 1
ATOM 875 O O . VAL A 1 115 ? -3.550 -14.061 -10.928 1.00 87.56 115 VAL A O 1
ATOM 878 N N . PHE A 1 116 ? -3.279 -16.141 -10.129 1.00 86.19 116 PHE A N 1
ATOM 879 C CA . PHE A 1 116 ? -2.967 -15.740 -8.768 1.00 86.19 116 PHE A CA 1
ATOM 880 C C . PHE A 1 116 ? -1.563 -16.223 -8.425 1.00 86.19 116 PHE A C 1
ATOM 882 O O . PHE A 1 116 ? -1.294 -17.419 -8.475 1.00 86.19 116 PHE A O 1
ATOM 889 N N . VAL A 1 117 ? -0.690 -15.286 -8.060 1.00 86.50 117 VAL A N 1
ATOM 890 C CA . VAL A 1 117 ? 0.655 -15.579 -7.562 1.00 86.50 117 VAL A CA 1
ATOM 891 C C . VAL A 1 117 ? 0.649 -15.315 -6.066 1.00 86.50 117 VAL A C 1
ATOM 893 O O . VAL A 1 117 ? 0.378 -14.192 -5.632 1.00 86.50 117 VAL A O 1
ATOM 896 N N . SER A 1 118 ? 0.911 -16.342 -5.257 1.00 84.88 118 SER A N 1
ATOM 897 C CA . SER A 1 118 ? 1.008 -16.138 -3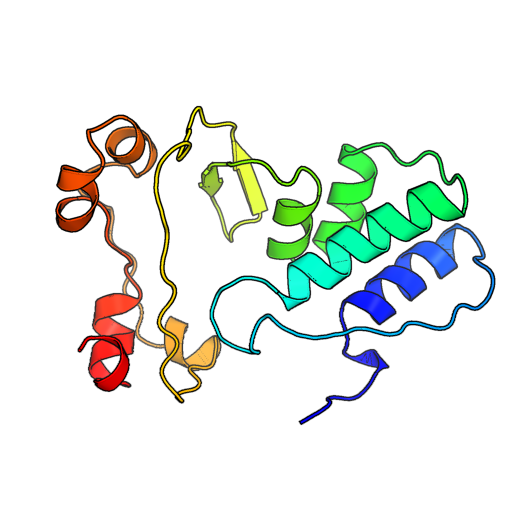.814 1.00 84.88 118 SER A CA 1
ATOM 898 C C . SER A 1 118 ? 2.285 -15.362 -3.475 1.00 84.88 118 SER A C 1
ATOM 900 O O . SER A 1 118 ? 3.302 -15.490 -4.158 1.00 84.88 118 SER A O 1
ATOM 902 N N . THR A 1 119 ? 2.275 -14.578 -2.390 1.00 81.94 119 THR A N 1
ATOM 903 C CA . THR A 1 119 ? 3.492 -13.895 -1.910 1.00 81.94 119 THR A CA 1
ATOM 904 C C . THR A 1 119 ? 4.622 -14.896 -1.668 1.00 81.94 119 THR A C 1
ATOM 906 O O . THR A 1 119 ? 5.771 -14.615 -1.975 1.00 81.94 119 THR A O 1
ATOM 909 N N . ARG A 1 120 ? 4.309 -16.099 -1.174 1.00 86.50 120 ARG A N 1
ATOM 910 C CA . ARG A 1 120 ? 5.313 -17.150 -0.984 1.00 86.50 120 ARG A CA 1
ATOM 911 C C . ARG A 1 120 ? 5.974 -17.534 -2.308 1.00 86.50 120 ARG A C 1
ATOM 913 O O . ARG A 1 120 ? 7.197 -17.563 -2.368 1.00 86.50 120 ARG A O 1
ATOM 920 N N . ASP A 1 121 ? 5.187 -17.785 -3.349 1.00 86.00 121 ASP A N 1
ATOM 921 C CA . ASP A 1 121 ? 5.715 -18.238 -4.641 1.00 86.00 121 ASP A CA 1
ATOM 922 C C . ASP A 1 121 ? 6.520 -17.131 -5.325 1.00 86.00 121 ASP A C 1
ATOM 924 O O . ASP A 1 121 ? 7.618 -17.391 -5.817 1.00 86.00 121 ASP A O 1
ATOM 928 N N . ALA A 1 122 ? 6.033 -15.884 -5.264 1.00 87.38 122 ALA A N 1
ATOM 929 C CA . ALA A 1 122 ? 6.737 -14.719 -5.799 1.00 87.38 122 ALA A CA 1
ATOM 930 C C . ALA A 1 122 ? 8.136 -14.551 -5.180 1.00 87.38 122 ALA A C 1
ATOM 932 O O . ALA A 1 122 ? 9.103 -14.280 -5.890 1.00 87.38 122 ALA A O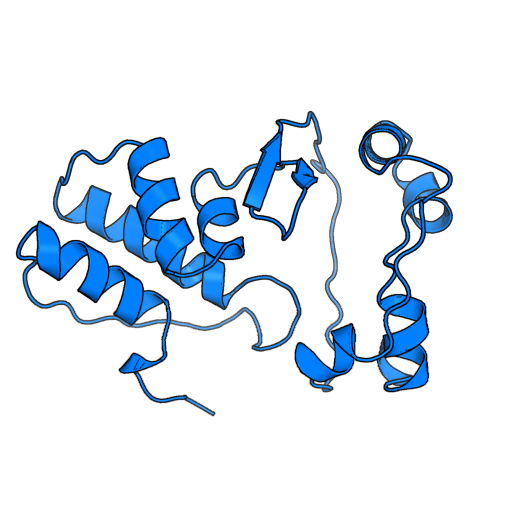 1
ATOM 933 N N . PHE A 1 123 ? 8.260 -14.746 -3.864 1.00 88.12 123 PHE A N 1
ATOM 934 C CA . PHE A 1 123 ? 9.531 -14.609 -3.147 1.00 88.12 123 PHE A CA 1
ATOM 935 C C . PHE A 1 123 ? 10.389 -15.885 -3.152 1.00 88.12 123 PHE A C 1
ATOM 937 O O . PHE A 1 123 ? 11.577 -15.807 -2.858 1.00 88.12 123 PHE A O 1
ATOM 944 N N . SER A 1 124 ? 9.830 -17.054 -3.481 1.00 88.12 124 SER A N 1
ATOM 945 C CA . SER A 1 124 ? 10.526 -18.347 -3.346 1.00 88.12 124 SER A CA 1
ATOM 946 C C . SER A 1 124 ? 11.784 -18.476 -4.209 1.00 88.12 124 SER A C 1
ATOM 948 O O . SER A 1 124 ? 12.741 -19.129 -3.802 1.00 88.12 124 SER A O 1
ATOM 950 N N . LEU A 1 125 ? 11.785 -17.835 -5.381 1.00 86.75 125 LEU A N 1
ATOM 951 C CA . LEU A 1 125 ? 12.860 -17.908 -6.373 1.00 86.75 125 LEU A CA 1
ATOM 952 C C . LEU A 1 125 ? 13.466 -16.531 -6.686 1.00 86.75 125 LEU A C 1
ATOM 954 O O . LEU A 1 125 ? 14.150 -16.383 -7.698 1.00 86.75 125 LEU A O 1
ATOM 958 N N . ILE A 1 126 ? 13.193 -15.502 -5.874 1.00 87.62 126 ILE A N 1
ATOM 959 C CA . ILE A 1 126 ? 13.742 -14.170 -6.143 1.00 87.62 126 ILE A CA 1
ATOM 960 C C . ILE A 1 126 ? 15.236 -14.122 -5.807 1.00 87.62 126 ILE A C 1
ATOM 962 O O . ILE A 1 126 ? 15.664 -14.485 -4.711 1.00 87.62 126 ILE A O 1
ATOM 966 N N . CYS A 1 127 ? 16.037 -13.613 -6.739 1.00 81.62 127 CYS A N 1
ATOM 967 C CA . CYS A 1 127 ? 17.421 -13.238 -6.480 1.00 81.62 127 CYS A CA 1
ATOM 968 C C . CYS A 1 127 ? 17.517 -11.715 -6.486 1.00 81.62 127 CYS A C 1
ATOM 970 O O . CYS A 1 127 ? 17.493 -11.104 -7.551 1.00 81.62 127 CYS A O 1
ATOM 972 N N . SER A 1 128 ? 17.641 -11.112 -5.301 1.00 78.75 128 SER A N 1
ATOM 973 C CA . SER A 1 128 ? 17.840 -9.665 -5.162 1.00 78.75 128 SER A CA 1
ATOM 974 C C . SER A 1 128 ? 19.111 -9.239 -5.890 1.00 78.75 128 SER A C 1
ATOM 976 O O . SER A 1 128 ? 20.194 -9.762 -5.611 1.00 78.75 128 SER A O 1
ATOM 978 N N . ARG A 1 129 ? 19.006 -8.247 -6.776 1.00 84.00 129 ARG A N 1
ATOM 979 C CA . ARG A 1 129 ? 20.158 -7.690 -7.494 1.00 84.00 129 ARG A CA 1
ATOM 980 C C . ARG A 1 129 ? 20.339 -6.227 -7.130 1.00 84.00 129 ARG A C 1
ATOM 982 O O . ARG A 1 129 ? 19.385 -5.496 -6.886 1.00 84.00 129 ARG A O 1
ATOM 989 N N . LYS A 1 130 ? 21.591 -5.771 -7.089 1.00 85.38 130 LYS A N 1
ATOM 990 C CA . LYS A 1 130 ? 21.854 -4.334 -6.993 1.00 85.38 130 LYS A CA 1
ATOM 991 C C . LYS A 1 130 ? 21.554 -3.723 -8.366 1.00 85.38 130 LYS A C 1
ATOM 993 O O . LYS A 1 130 ? 22.212 -4.119 -9.332 1.00 85.38 130 LYS A O 1
ATOM 998 N N . PRO A 1 131 ? 20.589 -2.798 -8.485 1.00 85.75 131 PRO A N 1
ATOM 999 C CA . PRO A 1 131 ? 20.268 -2.217 -9.776 1.00 85.75 131 PRO A CA 1
ATOM 1000 C C . PRO A 1 131 ? 21.418 -1.318 -10.244 1.00 85.75 131 PRO A C 1
ATOM 1002 O O . PRO A 1 131 ? 22.099 -0.690 -9.430 1.00 85.75 131 PRO A O 1
ATOM 1005 N N . ALA A 1 132 ? 21.625 -1.249 -11.562 1.00 87.81 132 ALA A N 1
ATOM 1006 C CA . ALA A 1 132 ? 22.640 -0.378 -12.161 1.00 87.81 132 ALA A CA 1
ATOM 1007 C C . ALA A 1 132 ? 22.343 1.111 -11.906 1.00 87.81 132 ALA A C 1
ATOM 1009 O O . ALA A 1 132 ? 23.259 1.891 -11.663 1.00 87.81 132 ALA A O 1
ATOM 1010 N N . HIS A 1 133 ? 21.057 1.473 -11.904 1.00 89.75 133 HIS A N 1
ATOM 1011 C CA . HIS A 1 133 ? 20.560 2.807 -11.583 1.00 89.75 133 HIS A CA 1
ATOM 1012 C C . HIS A 1 133 ? 19.603 2.735 -10.399 1.00 89.75 133 HIS A C 1
ATOM 1014 O O . HIS A 1 133 ? 18.771 1.832 -10.305 1.00 89.75 133 HIS A O 1
ATOM 1020 N N . SER A 1 134 ? 19.693 3.704 -9.491 1.00 91.44 134 SER A N 1
ATOM 1021 C CA . SER A 1 134 ? 18.715 3.819 -8.410 1.00 91.44 134 SER A CA 1
ATOM 1022 C C . SER A 1 134 ? 17.354 4.200 -8.985 1.00 91.44 134 SER A C 1
ATOM 1024 O O . SER A 1 134 ? 17.263 5.079 -9.837 1.00 91.44 134 SER A O 1
ATOM 1026 N N . LEU A 1 135 ? 16.273 3.635 -8.450 1.00 92.50 135 LEU A N 1
ATOM 1027 C CA . LEU A 1 135 ? 14.912 4.082 -8.763 1.00 92.50 135 LEU A CA 1
ATOM 1028 C C . LEU A 1 135 ? 14.731 5.595 -8.545 1.00 92.50 135 LEU A C 1
ATOM 1030 O O . LEU A 1 135 ? 14.021 6.228 -9.318 1.00 92.50 135 LEU A O 1
ATOM 1034 N N . LYS A 1 136 ? 15.425 6.195 -7.562 1.00 92.50 136 LYS A N 1
ATOM 1035 C CA . LYS A 1 136 ? 15.413 7.655 -7.343 1.00 92.50 136 LYS A CA 1
ATOM 1036 C C . LYS A 1 136 ? 16.000 8.446 -8.515 1.00 92.50 136 LYS A C 1
ATOM 1038 O O . LYS A 1 136 ? 15.595 9.578 -8.729 1.00 92.50 136 LYS A O 1
ATOM 1043 N N . GLU A 1 137 ? 16.952 7.867 -9.240 1.00 93.75 137 GLU A N 1
ATOM 1044 C CA . GLU A 1 137 ? 17.529 8.460 -10.449 1.00 93.75 137 GLU A CA 1
ATOM 1045 C C . GLU A 1 137 ? 16.607 8.230 -11.650 1.00 93.75 137 GLU A C 1
ATOM 1047 O O . GLU A 1 137 ? 16.385 9.131 -12.447 1.00 93.75 137 GLU A O 1
ATOM 1052 N N . ILE A 1 138 ? 16.028 7.035 -11.775 1.00 95.44 138 ILE A N 1
ATOM 1053 C CA . ILE A 1 138 ? 15.191 6.689 -12.930 1.00 95.44 138 ILE A CA 1
ATOM 1054 C C . ILE A 1 138 ? 13.950 7.584 -12.998 1.00 95.44 138 ILE A C 1
ATOM 1056 O O . ILE A 1 138 ? 13.618 8.079 -14.071 1.00 95.44 138 ILE A O 1
ATOM 1060 N N . ILE A 1 139 ? 13.298 7.854 -11.861 1.00 94.75 139 ILE A N 1
ATOM 1061 C CA . ILE A 1 139 ? 12.073 8.669 -11.825 1.00 94.75 139 ILE A CA 1
ATOM 1062 C C . ILE A 1 139 ? 12.281 10.139 -12.222 1.00 94.75 139 ILE A C 1
ATOM 1064 O O . ILE A 1 139 ? 11.295 10.836 -12.450 1.00 94.75 139 ILE A O 1
ATOM 1068 N N . THR A 1 140 ? 13.526 10.628 -12.301 1.00 93.88 140 THR A N 1
ATOM 1069 C CA . THR A 1 140 ? 13.827 11.991 -12.779 1.00 93.88 140 THR A CA 1
ATOM 1070 C C . THR A 1 140 ? 14.075 12.049 -14.286 1.00 93.88 140 THR A C 1
ATOM 1072 O O . THR A 1 140 ? 14.135 13.140 -14.853 1.00 93.88 140 THR A O 1
ATOM 1075 N N . ARG A 1 141 ? 14.194 10.892 -14.948 1.00 94.19 141 ARG A N 1
ATOM 1076 C CA . ARG A 1 141 ? 14.347 10.785 -16.401 1.00 94.19 141 ARG A CA 1
ATOM 1077 C C . ARG A 1 141 ? 12.988 10.791 -17.110 1.00 94.19 141 ARG A C 1
ATOM 1079 O O . ARG A 1 141 ? 11.975 10.458 -16.487 1.00 94.19 141 ARG A O 1
ATOM 1086 N N . PRO A 1 142 ? 12.944 11.121 -18.412 1.00 93.62 142 PRO A N 1
ATOM 1087 C CA . PRO A 1 142 ? 11.747 10.971 -19.236 1.00 93.62 142 PRO A CA 1
ATOM 1088 C C . PRO A 1 142 ? 11.093 9.582 -19.109 1.00 93.62 142 PRO A C 1
ATOM 1090 O O . PRO A 1 142 ? 11.773 8.556 -19.117 1.00 93.62 142 PRO A O 1
ATOM 1093 N N . ILE A 1 143 ? 9.757 9.537 -19.018 1.00 93.06 143 ILE A N 1
ATOM 1094 C CA . ILE A 1 143 ? 8.995 8.295 -18.762 1.00 93.06 143 ILE A CA 1
ATOM 1095 C C . ILE A 1 143 ? 9.240 7.210 -19.822 1.00 93.06 143 ILE A C 1
ATOM 1097 O O . ILE A 1 143 ? 9.225 6.020 -19.511 1.00 93.06 143 ILE A O 1
ATOM 1101 N N . ASN A 1 144 ? 9.506 7.590 -21.072 1.00 93.56 144 ASN A N 1
ATOM 1102 C CA . ASN A 1 144 ? 9.828 6.647 -22.145 1.00 93.56 144 ASN A CA 1
ATOM 1103 C C . ASN A 1 144 ? 11.123 5.852 -21.889 1.00 93.56 144 ASN A C 1
ATOM 1105 O O . ASN A 1 144 ? 11.263 4.754 -22.424 1.00 93.56 144 ASN A O 1
ATOM 1109 N N . GLU A 1 145 ? 12.039 6.351 -21.054 1.00 95.25 145 GLU A N 1
ATOM 1110 C CA . GLU A 1 145 ? 13.243 5.614 -20.649 1.00 95.25 145 GLU A CA 1
ATOM 1111 C C . GLU A 1 145 ? 12.969 4.599 -19.531 1.00 95.25 145 GLU A C 1
ATOM 1113 O O . GLU A 1 145 ? 13.724 3.638 -19.360 1.00 95.25 145 GLU A O 1
ATOM 1118 N N . TRP A 1 146 ? 11.880 4.763 -18.772 1.00 94.62 146 TRP A N 1
ATOM 1119 C CA . TRP A 1 146 ? 11.614 3.936 -17.593 1.00 94.62 146 TRP A CA 1
ATOM 1120 C C . TRP A 1 146 ? 11.438 2.467 -17.954 1.00 94.62 146 TRP A C 1
ATOM 1122 O O . TRP A 1 146 ? 11.927 1.619 -17.224 1.00 94.62 146 TRP A O 1
ATOM 1132 N N . LYS A 1 147 ? 10.834 2.154 -19.106 1.00 91.62 147 LYS A N 1
ATOM 1133 C CA . LYS A 1 147 ? 10.667 0.768 -19.579 1.00 91.62 147 LYS A CA 1
ATOM 1134 C C . LYS A 1 147 ? 11.997 0.006 -19.684 1.00 91.62 147 LYS A C 1
ATOM 1136 O O . LYS A 1 147 ? 12.018 -1.214 -19.582 1.00 91.62 147 LYS A O 1
ATOM 1141 N N . ILE A 1 148 ? 13.093 0.716 -19.939 1.00 92.19 148 ILE A N 1
ATOM 1142 C CA . ILE A 1 148 ? 14.421 0.122 -20.121 1.00 92.19 148 ILE A CA 1
ATOM 1143 C C . ILE A 1 148 ? 15.171 0.072 -18.784 1.00 92.19 148 ILE A C 1
ATOM 1145 O O . ILE A 1 148 ? 15.884 -0.893 -18.503 1.00 92.19 148 ILE A O 1
ATOM 1149 N N . LEU A 1 149 ? 15.021 1.119 -17.969 1.00 94.25 149 LEU A N 1
ATOM 1150 C CA . LEU A 1 149 ? 15.825 1.333 -16.765 1.00 94.25 149 LEU A CA 1
ATOM 1151 C C . LEU A 1 149 ? 15.177 0.782 -15.489 1.00 94.25 149 LEU A C 1
ATOM 1153 O O . LEU A 1 149 ? 15.881 0.291 -14.607 1.00 94.25 149 LEU A O 1
ATOM 1157 N N . MET A 1 150 ? 13.853 0.882 -15.372 1.00 93.19 150 MET A N 1
ATOM 1158 C CA . MET A 1 150 ? 13.074 0.426 -14.225 1.00 93.19 150 MET A CA 1
ATOM 1159 C C . MET A 1 150 ? 12.753 -1.052 -14.398 1.00 93.19 150 MET A C 1
ATOM 1161 O O . MET A 1 150 ? 12.026 -1.430 -15.311 1.00 93.19 150 MET A O 1
ATOM 1165 N N . LYS A 1 151 ? 13.296 -1.881 -13.509 1.00 90.81 151 LYS A N 1
ATOM 1166 C CA . LYS A 1 151 ? 13.061 -3.323 -13.501 1.00 90.81 151 LYS A CA 1
ATOM 1167 C C . LYS A 1 151 ? 12.479 -3.753 -12.175 1.00 90.81 151 LYS A C 1
ATOM 1169 O O . LYS A 1 151 ? 12.817 -3.191 -11.131 1.00 90.81 151 LYS A O 1
ATOM 1174 N N . ASN A 1 152 ? 11.639 -4.771 -12.233 1.00 91.44 152 ASN A N 1
ATOM 1175 C CA . ASN A 1 152 ? 11.147 -5.454 -11.061 1.00 91.44 152 ASN A CA 1
ATOM 1176 C C . ASN A 1 152 ? 11.824 -6.832 -10.972 1.00 91.44 152 ASN A C 1
ATOM 1178 O O . ASN A 1 152 ? 11.636 -7.673 -11.844 1.00 91.44 152 ASN A O 1
ATOM 1182 N N . ASP A 1 153 ? 12.602 -7.071 -9.911 1.00 92.12 153 ASP A N 1
ATOM 1183 C CA . ASP A 1 153 ? 13.341 -8.330 -9.707 1.00 92.12 153 ASP A CA 1
ATOM 1184 C C . ASP A 1 153 ? 12.420 -9.566 -9.613 1.00 92.12 153 ASP A C 1
ATOM 1186 O O . ASP A 1 153 ? 12.880 -10.692 -9.801 1.00 92.12 153 ASP A O 1
ATOM 1190 N N . PHE A 1 154 ? 11.116 -9.377 -9.375 1.00 91.19 154 PHE A N 1
ATOM 1191 C CA . PHE A 1 154 ? 10.126 -10.453 -9.445 1.00 91.19 154 PHE A CA 1
ATOM 1192 C C . PHE A 1 154 ? 9.850 -10.932 -10.876 1.00 91.19 154 PHE A C 1
ATOM 1194 O O . PHE A 1 154 ? 9.376 -12.049 -11.040 1.00 91.19 154 PHE A O 1
ATOM 1201 N N . GLU A 1 155 ? 10.113 -10.130 -11.913 1.00 91.44 155 GLU A N 1
ATOM 1202 C CA . GLU A 1 155 ? 9.749 -10.466 -13.298 1.00 91.44 155 GLU A CA 1
ATOM 1203 C C . GLU A 1 155 ? 10.383 -11.779 -13.753 1.00 91.44 155 GLU A C 1
ATOM 1205 O O . GLU A 1 155 ? 9.688 -12.648 -14.264 1.00 91.44 155 GLU A O 1
ATOM 1210 N N . GLU A 1 156 ? 11.680 -11.976 -13.515 1.00 89.56 156 GLU A N 1
ATOM 1211 C CA . GLU A 1 156 ? 12.392 -13.167 -13.988 1.00 89.56 156 GLU A CA 1
ATOM 1212 C C . GLU A 1 156 ? 11.829 -14.457 -13.375 1.00 89.56 156 GLU A C 1
ATOM 1214 O O . GLU A 1 156 ? 11.526 -15.414 -14.089 1.00 89.56 156 GLU A O 1
ATOM 1219 N N . SER A 1 157 ? 11.629 -14.473 -12.055 1.00 91.19 157 SER A N 1
ATOM 1220 C CA . SER A 1 157 ? 11.126 -15.649 -11.343 1.00 91.19 157 SER A CA 1
ATOM 1221 C C . SER A 1 157 ? 9.630 -15.879 -11.568 1.00 91.19 157 SER A C 1
ATOM 1223 O O . SER A 1 157 ? 9.198 -17.024 -11.729 1.00 91.19 157 SER A O 1
ATOM 1225 N N . VAL A 1 158 ? 8.829 -14.809 -11.592 1.00 91.81 158 VAL A N 1
ATOM 1226 C CA . VAL A 1 158 ? 7.375 -14.887 -11.763 1.00 91.81 158 VAL A CA 1
ATOM 1227 C C . VAL A 1 158 ? 7.015 -15.206 -13.207 1.00 91.81 158 VAL A C 1
ATOM 1229 O O . VAL A 1 158 ? 6.129 -16.025 -13.416 1.00 91.81 158 VAL A O 1
ATOM 1232 N N . PHE A 1 159 ? 7.692 -14.642 -14.209 1.00 92.94 159 PHE A N 1
ATOM 1233 C CA . PHE A 1 159 ? 7.401 -14.957 -15.613 1.00 92.94 159 PHE A CA 1
ATOM 1234 C C . PHE A 1 159 ? 7.814 -16.385 -15.969 1.00 92.94 159 PHE A C 1
ATOM 1236 O O . PHE A 1 159 ? 7.147 -17.018 -16.783 1.00 92.94 159 PHE A O 1
ATOM 1243 N N . LEU A 1 160 ? 8.858 -16.925 -15.330 1.00 90.75 160 LEU A N 1
ATOM 1244 C CA . LEU A 1 160 ? 9.233 -18.328 -15.495 1.00 90.75 160 LEU A CA 1
ATOM 1245 C C . LEU A 1 160 ? 8.151 -19.276 -14.950 1.00 90.75 160 LEU A C 1
ATOM 1247 O O . LEU A 1 160 ? 7.779 -20.235 -15.622 1.00 90.75 160 LEU A O 1
ATOM 1251 N N . GLN A 1 161 ? 7.635 -19.003 -13.748 1.00 90.25 161 GLN A N 1
ATOM 1252 C CA . GLN A 1 161 ? 6.598 -19.827 -13.112 1.00 90.25 161 GLN A CA 1
ATOM 1253 C C . GLN A 1 161 ? 5.202 -19.606 -13.719 1.00 90.25 161 GLN A C 1
ATOM 1255 O O . GLN A 1 161 ? 4.406 -20.539 -13.811 1.00 90.25 161 GLN A O 1
ATOM 1260 N N . TYR A 1 162 ? 4.909 -18.380 -14.158 1.00 91.06 162 TYR A N 1
ATOM 1261 C CA . TYR A 1 162 ? 3.607 -17.936 -14.659 1.00 91.06 162 TYR A CA 1
ATOM 1262 C C . TYR A 1 162 ? 3.759 -17.160 -15.983 1.00 91.06 162 TYR A C 1
ATOM 1264 O O . TYR A 1 162 ? 3.549 -15.942 -16.021 1.00 91.06 162 TYR A O 1
ATOM 1272 N N . PRO A 1 163 ? 4.056 -17.840 -17.110 1.00 91.62 163 PRO A N 1
ATOM 1273 C CA . PRO A 1 163 ? 4.378 -17.183 -18.382 1.00 91.62 163 PRO A CA 1
ATOM 1274 C C . PRO A 1 163 ? 3.298 -16.249 -18.931 1.00 91.62 163 PRO A C 1
ATOM 1276 O O . PRO A 1 163 ? 3.605 -15.360 -19.714 1.00 91.62 163 PRO A O 1
ATOM 1279 N N . ILE A 1 164 ? 2.033 -16.423 -18.533 1.00 92.25 164 ILE A N 1
ATOM 1280 C CA . ILE A 1 164 ? 0.922 -15.552 -18.946 1.00 92.25 164 ILE A CA 1
ATOM 1281 C C . ILE A 1 164 ? 1.079 -14.100 -18.462 1.00 92.25 164 ILE A C 1
ATOM 1283 O O . ILE A 1 164 ? 0.484 -13.209 -19.055 1.00 92.25 164 ILE A O 1
ATOM 1287 N N . ILE A 1 165 ? 1.864 -13.860 -17.406 1.00 88.94 165 ILE A N 1
ATOM 1288 C CA . ILE A 1 165 ? 2.088 -12.520 -16.839 1.00 88.94 165 ILE A CA 1
ATOM 1289 C C . ILE A 1 165 ? 3.109 -11.727 -17.670 1.00 88.94 165 ILE A C 1
ATOM 1291 O O . ILE A 1 165 ? 3.002 -10.510 -17.754 1.00 88.94 165 ILE A O 1
ATOM 1295 N N . GLY A 1 166 ? 4.077 -12.405 -18.296 1.00 84.50 166 GLY A N 1
ATOM 1296 C CA . GLY A 1 166 ? 5.134 -11.769 -19.094 1.00 84.50 166 GLY A CA 1
ATOM 1297 C C . GLY A 1 166 ? 4.807 -11.593 -20.582 1.00 84.50 166 GLY A C 1
ATOM 1298 O O . GLY A 1 166 ? 5.710 -11.263 -21.350 1.00 84.50 166 GLY A O 1
ATOM 1299 N N . LYS A 1 167 ? 3.568 -11.880 -21.002 1.00 75.38 167 LYS A N 1
ATOM 1300 C CA . LYS A 1 167 ? 3.116 -11.769 -22.398 1.00 75.38 167 LYS A CA 1
ATOM 1301 C C . LYS A 1 167 ? 2.577 -10.386 -22.738 1.00 75.38 167 LYS A C 1
ATOM 1303 O O . LYS A 1 167 ? 1.968 -9.752 -21.852 1.00 75.38 167 LYS A O 1
#

pLDDT: mean 90.87, std 7.28, range [44.0, 98.56]

Radius of gyration: 18.24 Å; Cα contacts (8 Å, |Δi|>4): 160; chains: 1; bounding box: 44×34×46 Å

Mean predicted aligned error: 4.85 Å